Protein AF-A0A356SZF3-F1 (afdb_monomer_lite)

Structure (mmCIF, N/CA/C/O backbone):
data_AF-A0A356SZF3-F1
#
_entry.id   AF-A0A356SZF3-F1
#
loop_
_atom_site.group_PDB
_atom_site.id
_atom_site.type_symbol
_atom_site.label_atom_id
_atom_site.label_alt_id
_atom_site.label_comp_id
_atom_site.label_asym_id
_atom_site.label_entity_id
_atom_site.label_seq_id
_atom_site.pdbx_PDB_ins_code
_atom_site.Cartn_x
_atom_site.Cartn_y
_atom_site.Cartn_z
_atom_site.occupancy
_atom_site.B_iso_or_equiv
_atom_site.auth_seq_id
_atom_site.auth_comp_id
_atom_site.auth_asym_id
_atom_site.auth_atom_id
_atom_site.pdbx_PDB_model_num
ATOM 1 N N . MET A 1 1 ? -21.732 11.003 19.614 1.00 60.56 1 MET A N 1
ATOM 2 C CA . MET A 1 1 ? -21.066 9.952 18.806 1.00 60.56 1 MET A CA 1
ATOM 3 C C . MET A 1 1 ? -19.561 10.053 19.024 1.00 60.56 1 MET A C 1
ATOM 5 O O . MET A 1 1 ? -19.072 11.169 19.165 1.00 60.56 1 MET A O 1
ATOM 9 N N . LYS A 1 2 ? -18.829 8.934 19.134 1.00 80.12 2 LYS A N 1
ATOM 10 C CA . LYS A 1 2 ? -17.360 8.975 19.260 1.00 80.12 2 LYS A CA 1
ATOM 11 C C . LYS A 1 2 ? -16.765 9.304 17.892 1.00 80.12 2 LYS A C 1
ATOM 13 O O . LYS A 1 2 ? -16.972 8.529 16.972 1.00 80.12 2 LYS A O 1
ATOM 18 N N . ARG A 1 3 ? -16.054 10.434 17.774 1.00 87.06 3 ARG A N 1
ATOM 19 C CA . ARG A 1 3 ? -15.382 10.866 16.529 1.00 87.06 3 ARG A CA 1
ATOM 20 C C . ARG A 1 3 ? -14.258 9.909 16.102 1.00 87.06 3 ARG A C 1
ATOM 22 O O . ARG A 1 3 ? -14.053 9.692 14.916 1.00 87.06 3 ARG A O 1
ATOM 29 N N . TYR A 1 4 ? -13.587 9.307 17.077 1.00 91.62 4 TYR A N 1
ATOM 30 C CA . TYR A 1 4 ? -12.438 8.420 16.898 1.00 91.62 4 TYR A CA 1
ATOM 31 C C . TYR A 1 4 ? -12.847 6.943 17.017 1.00 91.62 4 TYR A C 1
ATOM 33 O O . TYR A 1 4 ? -13.807 6.621 17.723 1.00 91.62 4 TYR A O 1
ATOM 41 N N . ILE A 1 5 ? -12.125 6.064 16.324 1.00 92.19 5 ILE A N 1
ATOM 42 C CA . ILE A 1 5 ? -12.300 4.609 16.288 1.00 92.19 5 ILE A CA 1
ATOM 43 C C . ILE A 1 5 ? -11.966 4.002 17.654 1.00 92.19 5 ILE A C 1
ATOM 45 O O . ILE A 1 5 ? -12.807 3.306 18.226 1.00 92.19 5 ILE A O 1
ATOM 49 N N . VAL A 1 6 ? -10.769 4.275 18.190 1.00 94.06 6 VAL A N 1
ATOM 50 C CA . VAL A 1 6 ? -10.329 3.767 19.501 1.00 94.06 6 VAL A CA 1
ATOM 51 C C . VAL A 1 6 ? -10.269 4.907 20.513 1.00 94.06 6 VAL A C 1
ATOM 53 O O . VAL A 1 6 ? -11.040 4.938 21.477 1.00 94.06 6 VAL A O 1
ATOM 56 N N . SER A 1 7 ? -9.371 5.865 20.289 1.00 94.06 7 SER A N 1
ATOM 57 C CA . SER A 1 7 ? -9.214 7.076 21.097 1.00 94.06 7 SER A CA 1
ATOM 58 C C . SER A 1 7 ? -8.480 8.144 20.281 1.00 94.06 7 SER A C 1
ATOM 60 O O . SER A 1 7 ? -7.771 7.790 19.342 1.00 94.06 7 SER A O 1
ATOM 62 N N . PRO A 1 8 ? -8.591 9.441 20.626 1.00 94.06 8 PRO A N 1
ATOM 63 C CA . PRO A 1 8 ? -7.892 10.490 19.888 1.00 94.06 8 PRO A CA 1
ATOM 64 C C . PRO A 1 8 ? -6.384 10.236 19.784 1.00 94.06 8 PRO A C 1
ATOM 66 O O . PRO A 1 8 ? -5.834 10.262 18.692 1.00 94.06 8 PRO A O 1
ATOM 69 N N . ALA A 1 9 ? -5.723 9.933 20.905 1.00 95.44 9 ALA A N 1
ATOM 70 C CA . ALA A 1 9 ? -4.279 9.718 20.923 1.00 95.44 9 ALA A CA 1
ATOM 71 C C . ALA A 1 9 ? -3.861 8.484 20.108 1.00 95.44 9 ALA A C 1
ATOM 73 O O . ALA A 1 9 ? -2.891 8.546 19.359 1.00 95.44 9 ALA A O 1
ATOM 74 N N . TYR A 1 10 ? -4.607 7.381 20.226 1.00 95.62 10 TYR A N 1
ATOM 75 C CA . TYR A 1 10 ? -4.311 6.141 19.506 1.00 95.62 10 TYR A CA 1
ATOM 76 C C . TYR A 1 10 ? -4.472 6.319 17.994 1.00 95.62 10 TYR A C 1
ATOM 78 O O . TYR A 1 10 ? -3.581 5.977 17.221 1.00 95.62 10 TYR A O 1
ATOM 86 N N . ASP A 1 11 ? -5.597 6.899 17.583 1.00 94.44 11 ASP A N 1
ATOM 87 C CA . ASP A 1 11 ? -5.932 7.093 16.179 1.00 94.44 11 ASP A CA 1
ATOM 88 C C . ASP A 1 11 ? -4.972 8.082 15.505 1.00 94.44 11 ASP A C 1
ATOM 90 O O . ASP A 1 11 ? -4.526 7.842 14.384 1.00 94.44 11 ASP A O 1
ATOM 94 N N . TRP A 1 12 ? -4.595 9.166 16.193 1.00 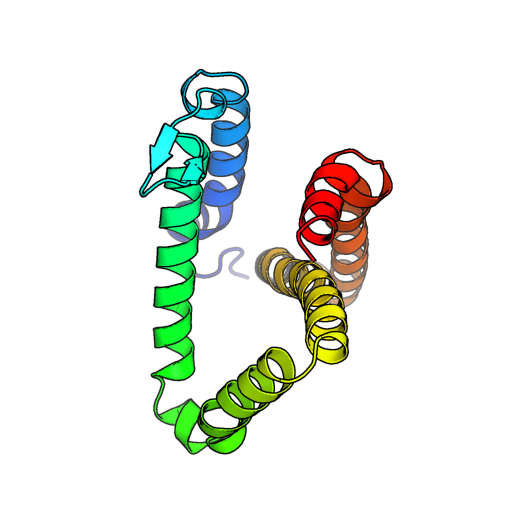93.88 12 TRP A N 1
ATOM 95 C CA . TRP A 1 12 ? -3.586 10.091 15.680 1.00 93.88 12 TRP A CA 1
ATOM 96 C C . TRP A 1 12 ? -2.223 9.430 15.538 1.00 93.88 12 TRP A C 1
ATOM 98 O O . TRP A 1 12 ? -1.617 9.545 14.478 1.00 93.88 12 TRP A O 1
ATOM 108 N N . LEU A 1 13 ? -1.764 8.706 16.559 1.00 95.12 13 LEU A N 1
ATOM 109 C CA . LEU A 1 13 ? -0.445 8.081 16.545 1.00 95.12 13 LEU A CA 1
ATOM 110 C C . LEU A 1 13 ? -0.310 7.011 15.454 1.00 95.12 13 LEU A C 1
ATOM 112 O O . LEU A 1 13 ? 0.743 6.917 14.831 1.00 95.12 13 LEU A O 1
ATOM 116 N N . LEU A 1 14 ? -1.347 6.198 15.237 1.00 91.88 14 LEU A N 1
ATOM 117 C CA . LEU A 1 14 ? -1.236 4.984 14.421 1.00 91.88 14 LEU A CA 1
ATOM 118 C C . LEU A 1 14 ? -1.960 5.045 13.077 1.00 91.88 14 LEU A C 1
ATOM 120 O O . LEU A 1 14 ? -1.629 4.255 12.196 1.00 91.88 14 LEU A O 1
ATOM 124 N N . PHE A 1 15 ? -2.930 5.946 12.898 1.00 89.69 15 PHE A N 1
ATOM 125 C CA . PHE A 1 15 ? -3.741 5.997 11.676 1.00 89.69 15 PHE A CA 1
ATOM 126 C C . PHE A 1 15 ? -3.640 7.333 10.940 1.00 89.69 15 PHE A C 1
ATOM 128 O O . PHE A 1 15 ? -3.469 7.332 9.725 1.00 89.69 15 PHE A O 1
ATOM 135 N N . LEU A 1 16 ? -3.749 8.464 11.646 1.00 90.69 16 LEU A N 1
ATOM 136 C CA . LEU A 1 16 ? -3.901 9.777 11.003 1.00 90.69 16 LEU A CA 1
ATOM 137 C C . LEU A 1 16 ? -2.572 10.512 10.782 1.00 90.69 16 LEU A C 1
ATOM 139 O O . LEU A 1 16 ? -2.341 11.027 9.692 1.00 90.69 16 LEU A O 1
ATOM 143 N N . ALA A 1 17 ? -1.690 10.568 11.785 1.00 92.75 17 ALA A N 1
ATOM 144 C CA . ALA A 1 17 ? -0.403 11.256 11.660 1.00 92.75 17 ALA A CA 1
ATOM 145 C C . ALA A 1 17 ? 0.608 10.528 10.757 1.00 92.75 17 ALA A C 1
ATOM 147 O O . ALA A 1 17 ? 1.282 11.222 9.996 1.00 92.75 17 ALA A O 1
ATOM 148 N N . PRO A 1 18 ? 0.736 9.181 10.777 1.00 91.12 18 PRO A N 1
ATOM 149 C CA . PRO A 1 18 ? 1.749 8.485 9.985 1.00 91.12 18 PRO A CA 1
ATOM 150 C C . PRO A 1 18 ? 1.797 8.856 8.495 1.00 91.12 18 PRO A C 1
ATOM 152 O O . PRO A 1 18 ? 2.891 9.176 8.037 1.00 91.12 18 PRO A O 1
ATOM 155 N N . PRO A 1 19 ? 0.685 8.895 7.728 1.00 86.88 19 PRO A N 1
ATOM 156 C CA . PRO A 1 19 ? 0.753 9.274 6.314 1.00 86.88 19 PRO A CA 1
ATOM 157 C C . PRO A 1 19 ? 1.190 10.733 6.105 1.00 86.88 19 PRO A C 1
ATOM 159 O O . PRO A 1 19 ? 1.953 11.015 5.185 1.00 86.88 19 PRO A O 1
ATOM 162 N N . VAL A 1 20 ? 0.768 11.659 6.974 1.00 88.88 20 VAL A N 1
ATOM 163 C CA . VAL A 1 20 ? 1.156 13.080 6.889 1.00 88.88 20 VAL A CA 1
ATOM 164 C C . VAL A 1 20 ? 2.634 13.266 7.229 1.00 88.88 20 VAL A C 1
ATOM 166 O O . VAL A 1 20 ? 3.346 13.993 6.540 1.00 88.88 20 VAL A O 1
ATOM 169 N N . LEU A 1 21 ? 3.112 12.582 8.269 1.00 92.88 21 LEU A N 1
ATOM 170 C CA . LEU A 1 21 ? 4.518 12.601 8.666 1.00 92.88 21 LEU A CA 1
ATOM 171 C C . LEU A 1 21 ? 5.406 11.939 7.613 1.00 92.88 21 LEU A C 1
ATOM 173 O O . LEU A 1 21 ? 6.477 12.461 7.325 1.00 92.88 21 LEU A O 1
ATOM 177 N N . ALA A 1 22 ? 4.961 10.834 7.010 1.00 89.94 22 ALA A N 1
ATOM 178 C CA . ALA A 1 22 ? 5.678 10.172 5.926 1.00 89.94 22 ALA A CA 1
ATOM 179 C C . ALA A 1 22 ? 5.791 11.076 4.691 1.00 89.94 22 ALA A C 1
ATOM 181 O O . ALA A 1 22 ? 6.877 11.190 4.127 1.00 89.94 22 ALA A O 1
ATOM 182 N N . LEU A 1 23 ? 4.711 11.773 4.314 1.00 88.12 23 LEU A N 1
ATOM 183 C CA . LEU A 1 23 ? 4.743 12.762 3.235 1.00 88.12 23 LEU A CA 1
ATOM 184 C C . LEU A 1 23 ? 5.718 13.905 3.551 1.00 88.12 23 LEU A C 1
ATOM 186 O O . LEU A 1 23 ? 6.567 14.235 2.728 1.00 88.12 23 LEU A O 1
ATOM 190 N N . GLY A 1 24 ? 5.627 14.482 4.753 1.00 92.94 24 GLY A N 1
ATOM 191 C CA . GLY A 1 24 ? 6.524 15.553 5.190 1.00 92.94 24 GLY A CA 1
ATOM 192 C C . GLY A 1 24 ? 7.989 15.117 5.220 1.00 92.94 24 GLY A C 1
ATOM 193 O O . GLY A 1 24 ? 8.858 15.856 4.765 1.00 92.94 24 GLY A O 1
ATOM 194 N N . LEU A 1 25 ? 8.262 13.898 5.692 1.00 92.56 25 LEU A N 1
ATOM 195 C CA . LEU A 1 25 ? 9.597 13.309 5.682 1.00 92.56 25 LEU A CA 1
ATOM 196 C C . LEU A 1 25 ? 10.103 13.108 4.252 1.00 92.56 25 LEU A C 1
ATOM 198 O O . LEU A 1 25 ? 11.234 13.481 3.969 1.00 92.56 25 LEU A O 1
ATOM 202 N N . GLY A 1 26 ? 9.269 12.576 3.355 1.00 89.50 26 GLY A N 1
ATOM 203 C CA . GLY A 1 26 ? 9.602 12.394 1.941 1.00 89.50 26 GLY A CA 1
ATOM 204 C C . GLY A 1 26 ? 9.989 13.709 1.263 1.00 89.50 26 GLY A C 1
ATOM 205 O O . GLY A 1 26 ? 11.021 13.781 0.603 1.00 89.50 26 GLY A O 1
ATOM 206 N N . VAL A 1 27 ? 9.217 14.774 1.501 1.00 91.69 27 VAL A N 1
ATOM 207 C CA . VAL A 1 27 ? 9.546 16.126 1.024 1.00 91.69 27 VAL A CA 1
ATOM 208 C C . VAL A 1 27 ? 10.850 16.632 1.648 1.00 91.69 27 VAL A C 1
ATOM 210 O O . VAL A 1 27 ? 11.685 17.185 0.940 1.00 91.69 27 VAL A O 1
ATOM 213 N N . ALA A 1 28 ? 11.058 16.422 2.950 1.00 93.94 28 ALA A N 1
ATOM 214 C CA . ALA A 1 28 ? 12.247 16.897 3.656 1.00 93.94 28 ALA A CA 1
ATOM 215 C C . ALA A 1 28 ? 13.547 16.214 3.197 1.00 93.94 28 ALA A C 1
ATOM 217 O O . ALA A 1 28 ? 14.597 16.851 3.193 1.00 93.94 28 ALA A O 1
ATOM 218 N N . ILE A 1 29 ? 13.488 14.934 2.813 1.00 94.00 29 ILE A N 1
ATOM 219 C CA . ILE A 1 29 ? 14.649 14.191 2.296 1.00 94.00 29 ILE A CA 1
ATOM 220 C C . ILE A 1 29 ? 14.790 14.293 0.772 1.00 94.00 29 ILE A C 1
ATOM 222 O O . ILE A 1 29 ? 15.767 13.782 0.218 1.00 94.00 29 ILE A O 1
ATOM 226 N N . SER A 1 30 ? 13.836 14.931 0.089 1.00 90.50 30 SER A N 1
ATOM 227 C CA . SER A 1 30 ? 13.847 15.082 -1.365 1.00 90.50 30 SER A CA 1
ATOM 228 C C . SER A 1 30 ? 15.102 15.830 -1.817 1.00 90.50 30 SER A C 1
ATOM 230 O O . SER A 1 30 ? 15.404 16.914 -1.321 1.00 90.50 30 SER A O 1
ATOM 232 N N . GLY A 1 31 ? 15.843 15.249 -2.762 1.00 89.38 31 GLY A N 1
ATOM 233 C CA . GLY A 1 31 ? 17.099 15.812 -3.272 1.00 89.38 31 GLY A CA 1
ATOM 234 C C . GLY A 1 31 ? 18.314 15.648 -2.349 1.00 89.38 31 GLY A C 1
ATOM 235 O O . GLY A 1 31 ? 19.392 16.130 -2.684 1.00 89.38 31 GLY A O 1
ATOM 236 N N . SER A 1 32 ? 18.172 14.978 -1.201 1.00 93.62 32 SER A N 1
ATOM 237 C CA . SER A 1 32 ? 19.325 14.577 -0.387 1.00 93.62 32 SER A CA 1
ATOM 238 C C . SER A 1 32 ? 20.064 13.393 -1.018 1.00 93.62 32 SER A C 1
ATOM 240 O O . SER A 1 32 ? 19.439 12.568 -1.683 1.00 93.62 32 SER A O 1
ATOM 242 N N . GLY A 1 33 ? 21.358 13.235 -0.711 1.00 93.38 33 GLY A N 1
ATOM 243 C CA . GLY A 1 33 ? 22.141 12.066 -1.139 1.00 93.38 33 GLY A CA 1
ATOM 244 C C . GLY A 1 33 ? 21.515 10.732 -0.714 1.00 93.38 33 GLY A C 1
ATOM 245 O O . GLY A 1 33 ? 21.569 9.750 -1.439 1.00 93.38 33 GLY A O 1
ATOM 246 N N . PHE A 1 34 ? 20.784 10.698 0.404 1.00 91.94 34 PHE A N 1
ATOM 247 C CA . PHE A 1 34 ? 20.034 9.506 0.813 1.00 91.94 34 PHE A CA 1
ATOM 248 C C . PHE A 1 34 ? 18.928 9.113 -0.185 1.00 91.94 34 PHE A C 1
ATOM 250 O O . PHE A 1 34 ? 18.631 7.928 -0.347 1.00 91.94 34 PHE A O 1
ATOM 257 N N . ALA A 1 35 ? 18.318 10.098 -0.846 1.00 91.31 35 ALA A N 1
ATOM 258 C CA . ALA A 1 35 ? 17.283 9.894 -1.850 1.00 91.31 35 ALA A CA 1
ATOM 259 C C . ALA A 1 35 ? 17.837 9.746 -3.276 1.00 91.31 35 ALA A C 1
ATOM 261 O O . ALA A 1 35 ? 17.165 9.126 -4.095 1.00 91.31 35 ALA A O 1
ATOM 262 N N . THR A 1 36 ? 19.021 10.294 -3.573 1.00 91.44 36 THR A N 1
ATOM 263 C CA . THR A 1 36 ? 19.561 10.379 -4.943 1.00 91.44 36 THR A CA 1
ATOM 264 C C . THR A 1 36 ? 20.783 9.512 -5.207 1.00 91.44 36 THR A C 1
ATOM 266 O O . THR A 1 36 ? 20.967 9.070 -6.339 1.00 91.44 36 THR A O 1
ATOM 269 N N . ASP A 1 37 ? 21.637 9.290 -4.210 1.00 93.56 37 ASP A N 1
ATOM 270 C CA . ASP A 1 37 ? 22.904 8.601 -4.425 1.00 93.56 37 ASP A CA 1
ATOM 271 C C . ASP A 1 37 ? 22.647 7.119 -4.677 1.00 93.56 37 ASP A C 1
ATOM 273 O O . ASP A 1 37 ? 21.910 6.448 -3.943 1.00 93.56 37 ASP A O 1
ATOM 277 N N . ALA A 1 38 ? 23.279 6.611 -5.732 1.00 90.06 38 ALA A N 1
ATOM 278 C CA . ALA A 1 38 ? 23.175 5.215 -6.103 1.00 90.06 38 ALA A CA 1
ATOM 279 C C . ALA A 1 38 ? 23.816 4.335 -5.022 1.00 90.06 38 ALA A C 1
ATOM 281 O O . ALA A 1 38 ? 24.994 4.459 -4.683 1.00 90.06 38 ALA A O 1
ATOM 282 N N . LEU A 1 39 ? 23.022 3.405 -4.519 1.00 92.88 39 LEU A N 1
ATOM 283 C CA . LEU A 1 39 ? 23.406 2.328 -3.631 1.00 92.88 39 LEU A CA 1
ATOM 284 C C . LEU A 1 39 ? 23.229 1.021 -4.401 1.00 92.88 39 LEU A C 1
ATOM 286 O O . LEU A 1 39 ? 22.171 0.791 -4.971 1.00 92.88 39 LEU A O 1
ATOM 290 N N . VAL A 1 40 ? 24.228 0.143 -4.412 1.00 92.00 40 VAL A N 1
ATOM 291 C CA . VAL A 1 40 ? 24.092 -1.179 -5.042 1.00 92.00 40 VAL A CA 1
ATOM 292 C C . VAL A 1 40 ? 23.832 -2.218 -3.961 1.00 92.00 40 VAL A C 1
ATOM 294 O O . VAL A 1 40 ? 24.648 -2.396 -3.055 1.00 92.00 40 VAL A O 1
ATOM 297 N N . VAL A 1 41 ? 22.704 -2.918 -4.056 1.00 89.62 41 VAL A N 1
ATOM 298 C CA . VAL A 1 41 ? 22.320 -3.994 -3.135 1.00 89.62 41 VAL A CA 1
ATOM 299 C C . VAL A 1 41 ? 22.126 -5.259 -3.953 1.00 89.62 41 VAL A C 1
ATOM 301 O O . VAL A 1 41 ? 21.310 -5.287 -4.861 1.00 89.62 41 VAL A O 1
ATOM 304 N N . ALA A 1 42 ? 22.897 -6.306 -3.651 1.00 88.31 42 ALA A N 1
ATOM 305 C CA . ALA A 1 42 ? 22.839 -7.591 -4.362 1.00 88.31 42 ALA A CA 1
ATOM 306 C C . ALA A 1 42 ? 23.024 -7.509 -5.898 1.00 88.31 42 ALA A C 1
ATOM 308 O O . ALA A 1 42 ? 22.643 -8.432 -6.607 1.00 88.31 42 ALA A O 1
ATOM 309 N N . GLY A 1 43 ? 23.666 -6.446 -6.398 1.00 88.50 43 GLY A N 1
ATOM 310 C CA . GLY A 1 43 ? 23.889 -6.212 -7.830 1.00 88.50 43 GLY A CA 1
ATOM 311 C C . GLY A 1 43 ? 22.888 -5.247 -8.468 1.00 88.50 43 GLY A C 1
ATOM 312 O O . GLY A 1 43 ? 23.180 -4.727 -9.541 1.00 88.50 43 GLY A O 1
ATOM 313 N N . ASP A 1 44 ? 21.791 -4.931 -7.778 1.00 86.69 44 ASP A N 1
ATOM 314 C CA . ASP A 1 44 ? 20.754 -4.036 -8.281 1.00 86.69 44 ASP A CA 1
ATOM 315 C C . ASP A 1 44 ? 20.959 -2.600 -7.766 1.00 86.69 44 ASP A C 1
ATOM 317 O O . ASP A 1 44 ? 21.205 -2.394 -6.566 1.00 86.69 44 ASP A O 1
ATOM 321 N N . PRO A 1 45 ? 20.875 -1.585 -8.645 1.00 89.56 45 PRO A N 1
ATOM 322 C CA . PRO A 1 45 ? 20.938 -0.191 -8.237 1.00 89.56 45 PRO A CA 1
ATOM 323 C C . PRO A 1 45 ? 19.654 0.214 -7.500 1.00 89.56 45 PRO A C 1
ATOM 325 O O . PRO A 1 45 ? 18.535 -0.046 -7.933 1.00 89.56 45 PRO A O 1
ATOM 328 N N . THR A 1 46 ? 19.817 0.894 -6.374 1.00 93.12 46 THR A N 1
ATOM 329 C CA . THR A 1 46 ? 18.753 1.481 -5.558 1.00 93.12 46 THR A CA 1
ATOM 330 C C . THR A 1 46 ? 19.263 2.769 -4.901 1.00 93.12 46 THR A C 1
ATOM 332 O O . THR A 1 46 ? 20.351 3.243 -5.217 1.00 93.12 46 THR A O 1
ATOM 335 N N . THR A 1 47 ? 18.500 3.361 -3.988 1.00 94.69 47 THR A N 1
ATOM 336 C CA . THR A 1 47 ? 18.942 4.479 -3.138 1.00 94.69 47 THR A CA 1
ATOM 337 C C . THR A 1 47 ? 18.706 4.124 -1.675 1.00 94.69 47 THR A C 1
ATOM 339 O O . THR A 1 47 ? 17.988 3.168 -1.371 1.00 94.69 47 THR A O 1
ATOM 342 N N . GLY A 1 48 ? 19.287 4.876 -0.737 1.00 93.81 48 GLY A N 1
ATOM 343 C CA . GLY A 1 48 ? 19.018 4.662 0.690 1.00 93.81 48 GLY A CA 1
ATOM 344 C C . GLY A 1 48 ? 17.521 4.765 1.009 1.00 93.81 48 GLY A C 1
ATOM 345 O O . GLY A 1 48 ? 16.958 3.899 1.685 1.00 93.81 48 GLY A O 1
ATOM 346 N N . ALA A 1 49 ? 16.856 5.775 0.442 1.00 92.56 49 ALA A N 1
ATOM 347 C CA . ALA A 1 49 ? 15.412 5.953 0.550 1.00 92.56 49 ALA A CA 1
ATOM 348 C C . ALA A 1 49 ? 14.637 4.798 -0.102 1.00 92.56 49 ALA A C 1
ATOM 350 O O . ALA A 1 49 ? 13.722 4.254 0.522 1.00 92.56 49 ALA A O 1
ATOM 351 N N . GLY A 1 50 ? 15.027 4.389 -1.315 1.00 90.75 50 GLY A N 1
ATOM 352 C CA . GLY A 1 50 ? 14.410 3.273 -2.035 1.00 90.75 50 GLY A CA 1
ATOM 353 C C . GLY A 1 50 ? 14.489 1.960 -1.256 1.00 90.75 50 GLY A C 1
ATOM 354 O O . GLY A 1 50 ? 13.479 1.276 -1.092 1.00 90.75 50 GLY A O 1
ATOM 355 N N . LEU A 1 51 ? 15.653 1.654 -0.679 1.00 93.00 51 LEU A N 1
ATOM 356 C CA . LEU A 1 51 ? 15.852 0.470 0.154 1.00 93.00 51 LEU A CA 1
ATOM 357 C C . LEU A 1 51 ? 14.969 0.501 1.410 1.00 93.00 51 LEU A C 1
ATOM 359 O O . LEU A 1 51 ? 14.313 -0.491 1.723 1.00 93.00 51 LEU A O 1
ATOM 363 N N . CYS A 1 52 ? 14.908 1.631 2.121 1.00 92.75 52 CYS A N 1
ATOM 364 C CA . CYS A 1 52 ? 14.054 1.767 3.304 1.00 92.75 52 CYS A CA 1
ATOM 365 C C . CYS A 1 52 ? 12.568 1.585 2.974 1.00 92.75 52 CYS A C 1
ATOM 367 O O . CYS A 1 52 ? 11.866 0.865 3.688 1.00 92.75 52 CYS A O 1
ATOM 369 N N . ILE A 1 53 ? 12.094 2.198 1.886 1.00 90.75 53 ILE A N 1
ATOM 370 C CA . ILE A 1 53 ? 10.719 2.027 1.406 1.00 90.75 53 ILE A CA 1
ATOM 371 C C . ILE A 1 53 ? 10.468 0.557 1.054 1.00 90.75 53 ILE A C 1
ATOM 373 O O . ILE A 1 53 ? 9.488 -0.017 1.524 1.00 90.75 53 ILE A O 1
ATOM 377 N N . GLY A 1 54 ? 11.379 -0.077 0.311 1.00 90.56 54 GLY A N 1
ATOM 378 C CA . GLY A 1 54 ? 11.289 -1.490 -0.055 1.00 90.56 54 GLY A CA 1
ATOM 379 C C . GLY A 1 54 ? 11.182 -2.413 1.161 1.00 90.56 54 GLY A C 1
ATOM 380 O O . GLY A 1 54 ? 10.305 -3.274 1.204 1.00 90.56 54 GLY A O 1
ATOM 381 N N . VAL A 1 55 ? 12.000 -2.191 2.196 1.00 93.19 55 VAL A N 1
ATOM 382 C CA . VAL A 1 55 ? 11.939 -2.951 3.458 1.00 93.19 55 VAL A CA 1
ATOM 383 C C . VAL A 1 55 ? 10.591 -2.768 4.158 1.00 93.19 55 VAL A C 1
ATOM 385 O O . VAL A 1 55 ? 9.992 -3.753 4.596 1.00 93.19 55 VAL A O 1
ATOM 388 N N . LEU A 1 56 ? 10.085 -1.535 4.256 1.00 91.56 56 LEU A N 1
ATOM 389 C CA . LEU A 1 56 ? 8.801 -1.250 4.905 1.00 91.56 56 LEU A CA 1
ATOM 390 C C . LEU A 1 56 ? 7.621 -1.862 4.143 1.00 91.56 56 LEU A C 1
ATOM 392 O O . LEU A 1 56 ? 6.752 -2.484 4.760 1.00 91.56 56 LEU A O 1
ATOM 396 N N . ILE A 1 57 ? 7.606 -1.733 2.813 1.00 89.88 57 ILE A N 1
ATOM 397 C CA . ILE A 1 57 ? 6.597 -2.352 1.947 1.00 89.88 57 ILE A CA 1
ATOM 398 C C . ILE A 1 57 ? 6.646 -3.870 2.109 1.00 89.88 57 ILE A C 1
ATOM 400 O O . ILE A 1 57 ? 5.613 -4.494 2.347 1.00 89.88 57 ILE A O 1
ATOM 404 N N . HIS A 1 58 ? 7.834 -4.476 2.055 1.00 91.19 58 HIS A N 1
ATOM 405 C CA . HIS A 1 58 ? 7.980 -5.919 2.211 1.00 91.19 58 HIS A CA 1
ATOM 406 C C . HIS A 1 58 ? 7.471 -6.398 3.576 1.00 91.19 58 HIS A C 1
ATOM 408 O O . HIS A 1 58 ? 6.649 -7.313 3.645 1.00 91.19 58 HIS A O 1
ATOM 414 N N . ALA A 1 59 ? 7.883 -5.743 4.666 1.00 93.44 59 ALA A N 1
ATOM 415 C CA . ALA A 1 59 ? 7.415 -6.069 6.012 1.00 93.44 59 ALA A CA 1
ATOM 416 C C . ALA A 1 59 ? 5.883 -5.961 6.131 1.00 93.44 59 ALA A C 1
ATOM 418 O O . ALA A 1 59 ? 5.241 -6.837 6.719 1.00 93.44 59 ALA A O 1
ATOM 419 N N . HIS A 1 60 ? 5.285 -4.926 5.533 1.00 90.00 60 HIS A N 1
ATOM 420 C CA . HIS A 1 60 ? 3.835 -4.753 5.470 1.00 90.00 60 HIS A CA 1
ATOM 421 C C . HIS A 1 60 ? 3.146 -5.898 4.710 1.00 90.00 60 HIS A C 1
ATOM 423 O O . HIS A 1 60 ? 2.214 -6.508 5.240 1.00 90.00 60 HIS A O 1
ATOM 429 N N . LEU A 1 61 ? 3.615 -6.223 3.502 1.00 90.38 61 LEU A N 1
ATOM 430 C CA . LEU A 1 61 ? 3.041 -7.278 2.663 1.00 90.38 61 LEU A CA 1
ATOM 431 C C . LEU A 1 61 ? 3.107 -8.642 3.352 1.00 90.38 61 LEU A C 1
ATOM 433 O O . LEU A 1 61 ? 2.106 -9.358 3.386 1.00 90.38 61 LEU A O 1
ATOM 437 N N . VAL A 1 62 ? 4.242 -8.974 3.972 1.00 93.06 62 VAL A N 1
ATOM 438 C CA . VAL A 1 62 ? 4.412 -10.215 4.739 1.00 93.06 62 VAL A CA 1
ATOM 439 C C . VAL A 1 62 ? 3.423 -10.268 5.904 1.00 93.06 62 VAL A C 1
ATOM 441 O O . VAL A 1 62 ? 2.692 -11.250 6.057 1.00 93.06 62 VAL A O 1
ATOM 444 N N . ALA A 1 63 ? 3.331 -9.201 6.701 1.00 92.06 63 ALA A N 1
ATOM 445 C CA . ALA A 1 63 ? 2.409 -9.145 7.832 1.00 92.06 63 ALA A CA 1
ATOM 446 C C . ALA A 1 63 ? 0.940 -9.309 7.394 1.00 92.06 63 ALA A C 1
ATOM 448 O O . ALA A 1 63 ? 0.176 -10.057 8.015 1.00 92.06 63 ALA A O 1
ATOM 449 N N . VAL A 1 64 ? 0.535 -8.646 6.306 1.00 89.06 64 VAL A N 1
ATOM 450 C CA . VAL A 1 64 ? -0.829 -8.733 5.762 1.00 89.06 64 VAL A CA 1
ATOM 451 C C . VAL A 1 64 ? -1.101 -10.106 5.150 1.00 89.06 64 VAL A C 1
ATOM 453 O O . VAL A 1 64 ? -2.196 -10.648 5.348 1.00 89.06 64 VAL A O 1
ATOM 456 N N . PHE A 1 65 ? -0.121 -10.707 4.471 1.00 90.25 65 PHE A N 1
ATOM 457 C CA . PHE A 1 65 ? -0.223 -12.059 3.932 1.00 90.25 65 PHE A CA 1
ATOM 458 C C . PHE A 1 65 ? -0.524 -13.058 5.046 1.00 90.25 65 PHE A C 1
ATOM 460 O O . PHE A 1 65 ? -1.551 -13.731 4.991 1.00 90.25 65 PHE A O 1
ATOM 467 N N . PHE A 1 66 ? 0.273 -13.082 6.117 1.00 90.81 66 PHE A N 1
ATOM 468 C CA . PHE A 1 66 ? 0.011 -13.971 7.250 1.00 90.81 66 PHE A CA 1
ATOM 469 C C . PHE A 1 66 ? -1.346 -13.693 7.899 1.00 90.81 66 PHE A C 1
ATOM 471 O O . PHE A 1 66 ? -2.128 -14.615 8.124 1.00 90.81 66 PHE A O 1
ATOM 478 N N . ARG A 1 67 ? -1.690 -12.427 8.144 1.00 91.00 67 ARG A N 1
ATOM 479 C CA . ARG A 1 67 ? -2.977 -12.071 8.761 1.00 91.00 67 ARG A CA 1
ATOM 480 C C . ARG A 1 67 ? -4.187 -12.567 7.959 1.00 91.00 67 ARG A C 1
ATOM 482 O O . ARG A 1 67 ? -5.204 -12.935 8.551 1.00 91.00 67 ARG A O 1
ATOM 489 N N . SER A 1 68 ? -4.106 -12.533 6.633 1.00 86.12 68 SER A N 1
ATOM 490 C CA . SER A 1 68 ? -5.209 -12.905 5.739 1.00 86.12 68 SER A CA 1
ATOM 491 C C . SER A 1 68 ? -5.206 -14.396 5.396 1.00 86.12 68 SER A C 1
ATOM 493 O O . SER A 1 68 ? -6.227 -15.063 5.566 1.00 86.12 68 SER A O 1
ATOM 495 N N . HIS A 1 69 ? -4.062 -14.925 4.963 1.00 86.25 69 HIS A N 1
ATOM 496 C CA . HIS A 1 69 ? -3.913 -16.276 4.429 1.00 86.25 69 HIS A CA 1
ATOM 497 C C . HIS A 1 69 ? -3.657 -17.320 5.514 1.00 86.25 69 HIS A C 1
ATOM 499 O O . HIS A 1 69 ? -4.066 -18.458 5.339 1.00 86.25 69 HIS A O 1
ATOM 505 N N . ALA A 1 70 ? -3.075 -16.960 6.664 1.00 88.12 70 ALA A N 1
ATOM 506 C CA . ALA A 1 70 ? -2.911 -17.894 7.782 1.00 88.12 70 ALA A CA 1
ATOM 507 C C . ALA A 1 70 ? -4.133 -17.935 8.719 1.00 88.12 70 ALA A C 1
ATOM 509 O O . ALA A 1 70 ? -4.098 -18.600 9.753 1.00 88.12 70 ALA A O 1
ATOM 510 N N . ASN A 1 71 ? -5.236 -17.250 8.384 1.00 93.94 71 ASN A N 1
ATOM 511 C CA . ASN A 1 71 ? -6.460 -17.279 9.181 1.00 93.94 71 ASN A CA 1
ATOM 512 C C . ASN A 1 71 ? -7.258 -18.576 8.924 1.00 93.94 71 ASN A C 1
ATOM 514 O O . ASN A 1 71 ? -7.887 -18.706 7.865 1.00 93.94 71 ASN A O 1
ATOM 518 N N . PRO A 1 72 ? -7.360 -19.505 9.899 1.00 92.50 72 PRO A N 1
ATOM 519 C CA . PRO A 1 72 ? -7.994 -20.804 9.667 1.00 92.50 72 PRO A CA 1
ATOM 520 C C . PRO A 1 72 ? -9.489 -20.694 9.354 1.00 92.50 72 PRO A C 1
ATOM 522 O O . PRO A 1 72 ? -10.041 -21.532 8.644 1.00 92.50 72 PRO A O 1
ATOM 525 N N . LYS A 1 73 ? -10.164 -19.657 9.869 1.00 94.50 73 LYS A N 1
ATOM 526 C CA . LYS A 1 73 ? -11.593 -19.432 9.613 1.00 94.50 73 LYS A CA 1
ATOM 527 C C . LYS A 1 73 ? -11.835 -19.029 8.159 1.00 94.50 73 LYS A C 1
ATOM 529 O O . LYS A 1 73 ? -12.820 -19.463 7.568 1.00 94.50 73 LYS A O 1
ATOM 534 N N . ILE A 1 74 ? -10.942 -18.220 7.585 1.00 92.06 74 ILE A N 1
ATOM 535 C CA . ILE A 1 74 ? -11.038 -17.777 6.188 1.00 92.06 74 ILE A CA 1
ATOM 536 C C . ILE A 1 74 ? -10.671 -18.925 5.249 1.00 92.06 74 ILE A C 1
ATOM 538 O O . ILE A 1 74 ? -11.436 -19.210 4.328 1.00 92.06 74 ILE A O 1
ATOM 542 N N . LEU A 1 75 ? -9.575 -19.636 5.529 1.00 92.38 75 LEU A N 1
ATOM 543 C CA . LEU A 1 75 ? -9.145 -20.780 4.722 1.00 92.38 75 LEU A CA 1
ATOM 544 C C . LEU A 1 75 ? -10.221 -21.865 4.631 1.00 92.38 75 LEU A C 1
ATOM 546 O O . LEU A 1 75 ? -10.508 -22.352 3.544 1.00 92.38 75 LEU A O 1
ATOM 550 N N . ARG A 1 76 ? -10.877 -22.201 5.750 1.00 94.25 76 ARG A N 1
ATOM 551 C CA . ARG A 1 76 ? -11.980 -23.179 5.755 1.00 94.25 76 ARG A CA 1
ATOM 552 C C . ARG A 1 76 ? -13.188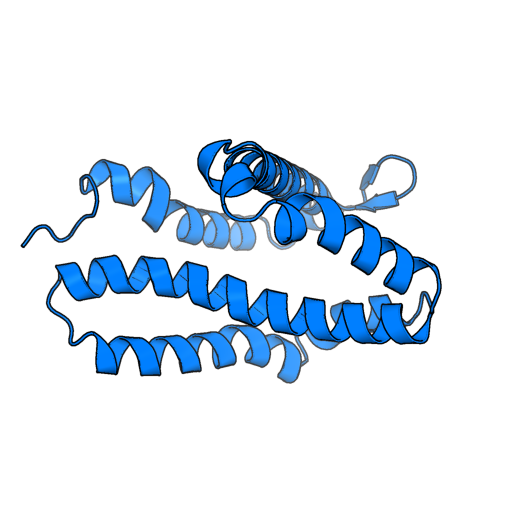 -22.718 4.943 1.00 94.25 76 ARG A C 1
ATOM 554 O O . ARG A 1 76 ? -13.902 -23.550 4.398 1.00 94.25 76 ARG A O 1
ATOM 561 N N . ARG A 1 77 ? -13.432 -21.407 4.870 1.00 95.81 77 ARG A N 1
ATOM 562 C CA . ARG A 1 77 ? -14.567 -20.839 4.135 1.00 95.81 77 ARG A CA 1
ATOM 563 C C . ARG A 1 77 ? -14.299 -20.733 2.634 1.00 95.81 77 ARG A C 1
ATOM 565 O O . ARG A 1 77 ? -15.229 -20.889 1.848 1.00 95.81 77 ARG A O 1
ATOM 572 N N . PHE A 1 78 ? -13.058 -20.457 2.235 1.00 94.88 78 PHE A N 1
ATOM 573 C CA . PHE A 1 78 ? -12.689 -20.210 0.839 1.00 94.88 78 PHE A CA 1
ATOM 574 C C . PHE A 1 78 ? -11.419 -20.967 0.405 1.00 94.88 78 PHE A C 1
ATOM 576 O O . PHE A 1 78 ? -10.500 -20.346 -0.133 1.00 94.88 78 PHE A O 1
ATOM 583 N N . PRO A 1 79 ? -11.352 -22.299 0.574 1.00 93.00 79 PRO A N 1
ATOM 584 C CA . PRO A 1 79 ? -10.115 -23.056 0.370 1.00 93.00 79 PRO A CA 1
ATOM 585 C C . PRO A 1 79 ? -9.591 -22.943 -1.066 1.00 93.00 79 PRO A C 1
ATOM 587 O O . PRO A 1 79 ? -8.406 -22.712 -1.274 1.00 93.00 79 PRO A O 1
ATOM 590 N N . ILE A 1 80 ? -10.477 -23.000 -2.066 1.00 96.50 80 ILE A N 1
ATOM 591 C CA . ILE A 1 80 ? -10.095 -22.895 -3.484 1.00 96.50 80 ILE A CA 1
ATOM 592 C C . ILE A 1 80 ? -9.455 -21.533 -3.782 1.00 96.50 80 ILE A C 1
ATOM 594 O O . ILE A 1 80 ? -8.404 -21.465 -4.412 1.00 96.50 80 ILE A O 1
ATOM 598 N N . ARG A 1 81 ? -10.054 -20.440 -3.292 1.00 93.06 81 ARG A N 1
ATOM 599 C CA . ARG A 1 81 ? -9.584 -19.073 -3.575 1.00 93.06 81 ARG A CA 1
ATOM 600 C C . ARG A 1 81 ? -8.214 -18.777 -2.967 1.00 93.06 81 ARG A C 1
ATOM 602 O O . ARG A 1 81 ? -7.510 -17.933 -3.496 1.00 93.06 81 ARG A O 1
ATOM 609 N N . PHE A 1 82 ? -7.864 -19.452 -1.875 1.00 91.88 82 PHE A N 1
ATOM 610 C CA . PHE A 1 82 ? -6.619 -19.220 -1.143 1.00 91.88 82 PHE A CA 1
ATOM 611 C C . PHE A 1 82 ? -5.521 -20.242 -1.462 1.00 91.88 82 PHE A C 1
ATOM 613 O O . PHE A 1 82 ? -4.350 -19.904 -1.349 1.00 91.88 82 PHE A O 1
ATOM 620 N N . LEU A 1 83 ? -5.873 -21.472 -1.853 1.00 92.31 83 LEU A N 1
ATOM 621 C CA . LEU A 1 83 ? -4.899 -22.545 -2.093 1.00 92.31 83 LEU A CA 1
ATOM 622 C C . LEU A 1 83 ? -4.720 -22.882 -3.574 1.00 92.31 83 LEU A C 1
ATOM 624 O O . LEU A 1 83 ? -3.626 -23.248 -3.981 1.00 92.31 83 LEU A O 1
ATOM 628 N N . VAL A 1 84 ? -5.783 -22.785 -4.375 1.00 95.69 84 VAL A N 1
ATOM 629 C CA . VAL A 1 84 ? -5.791 -23.284 -5.760 1.00 95.69 84 VAL A CA 1
ATOM 630 C C . VAL A 1 84 ? -5.670 -22.142 -6.764 1.00 95.69 84 VAL A C 1
ATOM 632 O O . VAL A 1 84 ? -4.868 -22.216 -7.686 1.00 95.69 84 VAL A O 1
ATOM 635 N N . ILE A 1 85 ? -6.431 -21.062 -6.583 1.00 95.94 85 ILE A N 1
ATOM 636 C CA . ILE A 1 85 ? -6.419 -19.933 -7.524 1.00 95.94 85 ILE A CA 1
ATOM 637 C C . ILE A 1 85 ? -5.043 -19.251 -7.614 1.00 95.94 85 ILE A C 1
ATOM 639 O O . ILE A 1 85 ? -4.595 -19.051 -8.741 1.00 95.94 85 ILE A O 1
ATOM 643 N N . PRO A 1 86 ? -4.333 -18.934 -6.509 1.00 92.88 86 PRO A N 1
ATOM 644 C CA . PRO A 1 86 ? -3.042 -18.255 -6.605 1.00 92.88 86 PRO A CA 1
ATOM 645 C C . PRO A 1 86 ? -1.992 -19.008 -7.444 1.00 92.88 86 PRO A C 1
ATOM 647 O O . PRO A 1 86 ? -1.467 -18.399 -8.377 1.00 92.88 86 PRO A O 1
ATOM 650 N N . PRO A 1 87 ? -1.708 -20.312 -7.219 1.00 96.31 87 PRO A N 1
ATOM 651 C CA . PRO A 1 87 ? -0.744 -21.027 -8.053 1.00 96.31 87 PRO A CA 1
ATOM 652 C C . PRO A 1 87 ? -1.225 -21.205 -9.497 1.00 96.31 87 PRO A C 1
ATOM 654 O O . PRO A 1 87 ? -0.403 -21.158 -10.404 1.00 96.31 87 PRO A O 1
ATOM 657 N N . LEU A 1 88 ? -2.533 -21.364 -9.743 1.00 97.19 88 LEU A N 1
ATOM 658 C CA . LEU A 1 88 ? -3.060 -21.450 -11.110 1.00 97.19 88 LEU A CA 1
ATOM 659 C C . LEU A 1 88 ? -2.879 -20.143 -11.888 1.00 97.19 88 LEU A C 1
ATOM 661 O O . LEU A 1 88 ? -2.458 -20.178 -13.040 1.00 97.19 88 LEU A O 1
ATOM 665 N N . VAL A 1 89 ? -3.181 -19.000 -11.269 1.00 95.62 89 VAL A N 1
ATOM 666 C CA . VAL A 1 89 ? -2.977 -17.682 -11.887 1.00 95.62 89 VAL A CA 1
ATOM 667 C C . VAL A 1 89 ? -1.489 -17.437 -12.123 1.00 95.62 89 VAL A C 1
ATOM 669 O O . VAL A 1 89 ? -1.116 -17.002 -13.208 1.00 95.62 89 VAL A O 1
ATOM 672 N N . TRP A 1 90 ? -0.636 -17.778 -11.152 1.00 95.94 90 TRP A N 1
ATOM 673 C CA . TRP A 1 90 ? 0.815 -17.676 -11.307 1.00 95.94 90 TRP A CA 1
ATOM 674 C C . TRP A 1 90 ? 1.329 -18.529 -12.474 1.00 95.94 90 TRP A C 1
ATOM 676 O O . TRP A 1 90 ? 2.056 -18.018 -13.319 1.00 95.94 90 TRP A O 1
ATOM 686 N N . LEU A 1 91 ? 0.895 -19.791 -12.580 1.00 97.75 91 LEU A N 1
ATOM 687 C CA . LEU A 1 91 ? 1.244 -20.664 -13.706 1.00 97.75 91 LEU A CA 1
ATOM 688 C C . LEU A 1 91 ? 0.761 -20.091 -15.042 1.00 97.75 91 LEU A C 1
ATOM 690 O O . LEU A 1 91 ? 1.506 -20.104 -16.015 1.00 97.75 91 LEU A O 1
ATOM 694 N N . ALA A 1 92 ? -0.465 -19.570 -15.102 1.00 96.75 92 ALA A N 1
ATOM 695 C CA . ALA A 1 92 ? -1.011 -18.987 -16.325 1.00 96.75 92 ALA A CA 1
ATOM 696 C C . ALA A 1 92 ? -0.191 -17.774 -16.801 1.00 96.75 92 ALA A C 1
ATOM 698 O O . ALA A 1 92 ? 0.093 -17.657 -17.991 1.00 96.75 92 ALA A O 1
ATOM 699 N N . ILE A 1 93 ? 0.233 -16.915 -15.868 1.00 96.44 93 ILE A N 1
ATOM 700 C CA . ILE A 1 93 ? 1.116 -15.773 -16.143 1.00 96.44 93 ILE A CA 1
ATOM 701 C C . ILE A 1 93 ? 2.498 -16.258 -16.596 1.00 96.44 93 ILE A C 1
ATOM 703 O O . ILE A 1 93 ? 3.004 -15.797 -17.614 1.00 96.44 93 ILE A O 1
ATOM 707 N N . ALA A 1 94 ? 3.087 -17.223 -15.885 1.00 95.38 94 ALA A N 1
ATOM 708 C CA . ALA A 1 94 ? 4.423 -17.742 -16.179 1.00 95.38 94 ALA A CA 1
ATOM 709 C C . ALA A 1 94 ? 4.513 -18.452 -17.542 1.00 95.38 94 ALA A C 1
ATOM 711 O O . ALA A 1 94 ? 5.578 -18.487 -18.152 1.00 95.38 94 ALA A O 1
ATOM 712 N N . LEU A 1 95 ? 3.408 -19.029 -18.020 1.00 97.38 95 LEU A N 1
ATOM 713 C CA . LEU A 1 95 ? 3.365 -19.809 -19.260 1.00 97.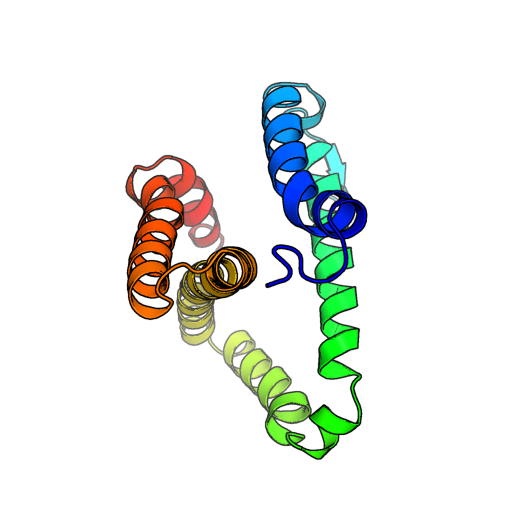38 95 LEU A CA 1
ATOM 714 C C . LEU A 1 95 ? 2.930 -19.002 -20.493 1.00 97.38 95 LEU A C 1
ATOM 716 O O . LEU A 1 95 ? 2.970 -19.538 -21.601 1.00 97.38 95 LEU A O 1
ATOM 720 N N . SER A 1 96 ? 2.485 -17.749 -20.345 1.00 96.06 96 SER A N 1
ATOM 721 C CA . SER A 1 96 ? 1.965 -16.962 -21.467 1.00 96.06 96 SER A CA 1
ATOM 722 C C . SER A 1 96 ? 2.356 -15.483 -21.377 1.00 96.06 96 SER A C 1
ATOM 724 O O . SER A 1 96 ? 1.831 -14.769 -20.520 1.00 96.06 96 SER A O 1
ATOM 726 N N . PRO A 1 97 ? 3.173 -14.976 -22.321 1.00 92.31 97 PRO A N 1
ATOM 727 C CA . PRO A 1 97 ? 3.530 -13.557 -22.379 1.00 92.31 97 PRO A CA 1
ATOM 728 C C . PRO A 1 97 ? 2.308 -12.634 -22.490 1.00 92.31 97 PRO A C 1
ATOM 730 O O . PRO A 1 97 ? 2.245 -11.596 -21.841 1.00 92.31 97 PRO A O 1
ATOM 733 N N . TRP A 1 98 ? 1.282 -13.042 -23.244 1.00 95.00 98 TRP A N 1
ATOM 734 C CA . TRP A 1 98 ? 0.032 -12.282 -23.358 1.00 95.00 98 TRP A CA 1
ATOM 735 C C . TRP A 1 98 ? -0.712 -12.175 -22.026 1.00 95.00 98 TRP A C 1
ATOM 737 O O . TRP A 1 98 ? -1.249 -11.114 -21.705 1.00 95.00 98 TRP A O 1
ATOM 747 N N . LEU A 1 99 ? -0.737 -13.255 -21.238 1.00 94.50 99 LEU A N 1
ATOM 748 C CA . LEU A 1 99 ? -1.345 -13.226 -19.909 1.00 94.50 99 LEU A CA 1
ATOM 749 C C . LEU A 1 99 ? -0.494 -12.446 -18.911 1.00 94.50 99 LEU A C 1
ATOM 751 O O . LEU A 1 99 ? -1.070 -11.800 -18.042 1.00 94.50 99 LEU A O 1
ATOM 755 N N . ALA A 1 100 ? 0.833 -12.450 -19.048 1.00 90.31 100 ALA A N 1
ATOM 756 C CA . ALA A 1 100 ? 1.710 -11.601 -18.251 1.00 90.31 100 ALA A CA 1
ATOM 757 C C . ALA A 1 100 ? 1.449 -10.112 -18.514 1.00 90.31 100 ALA A C 1
ATOM 759 O O . ALA A 1 100 ? 1.197 -9.371 -17.568 1.00 90.31 100 ALA A O 1
ATOM 760 N N . ILE A 1 101 ? 1.381 -9.692 -19.782 1.00 89.38 101 ILE A N 1
ATOM 761 C CA . ILE A 1 101 ? 1.045 -8.308 -20.156 1.00 89.38 101 ILE A CA 1
ATOM 762 C C . ILE A 1 101 ? -0.337 -7.924 -19.613 1.00 89.38 101 ILE A C 1
ATOM 764 O O . ILE A 1 101 ? -0.494 -6.883 -18.973 1.00 89.38 101 ILE A O 1
ATOM 768 N N . LEU A 1 102 ? -1.345 -8.779 -19.820 1.00 92.19 102 LEU A N 1
ATOM 769 C CA . LEU A 1 102 ? -2.690 -8.537 -19.300 1.00 92.19 102 LEU A CA 1
ATOM 770 C C . LEU A 1 102 ? -2.695 -8.428 -17.769 1.00 92.19 102 LEU A C 1
ATOM 772 O O . LEU A 1 102 ? -3.360 -7.550 -17.220 1.00 92.19 102 LEU A O 1
ATOM 776 N N . ALA A 1 103 ? -1.960 -9.302 -17.079 1.00 89.88 103 ALA A N 1
ATOM 777 C CA . ALA A 1 103 ? -1.848 -9.284 -15.629 1.00 89.88 103 ALA A CA 1
ATOM 778 C C . ALA A 1 103 ? -1.179 -8.003 -15.130 1.00 89.88 103 ALA A C 1
ATOM 780 O O . ALA A 1 103 ? -1.676 -7.439 -14.163 1.00 89.88 103 ALA A O 1
ATOM 781 N N . THR A 1 104 ? -0.135 -7.505 -15.800 1.00 83.75 104 THR A N 1
ATOM 782 C CA . THR A 1 104 ? 0.494 -6.214 -15.479 1.00 83.75 104 THR A CA 1
ATOM 783 C C . THR A 1 104 ? -0.519 -5.079 -15.581 1.00 83.75 104 THR A C 1
ATOM 785 O O . THR A 1 104 ? -0.699 -4.339 -14.619 1.00 83.75 104 THR A O 1
ATOM 788 N N . VAL A 1 105 ? -1.269 -4.994 -16.687 1.00 86.00 105 VAL A N 1
ATOM 789 C CA . VAL A 1 105 ? -2.309 -3.966 -16.863 1.00 86.00 105 VAL A CA 1
ATOM 790 C C . VAL A 1 105 ? -3.356 -4.049 -15.750 1.00 86.00 105 VAL A C 1
ATOM 792 O O . VAL A 1 105 ? -3.658 -3.051 -15.095 1.00 86.00 105 VAL A O 1
ATOM 795 N N . VAL A 1 106 ? -3.900 -5.243 -15.498 1.00 88.88 106 VAL A N 1
ATOM 796 C CA . VAL A 1 106 ? -4.906 -5.450 -14.446 1.00 88.88 106 VAL A CA 1
ATOM 797 C C . VAL A 1 106 ? -4.341 -5.114 -13.068 1.00 88.88 106 VAL A C 1
ATOM 799 O O . VAL A 1 106 ? -5.028 -4.454 -12.291 1.00 88.88 106 VAL A O 1
ATOM 802 N N . ALA A 1 107 ? -3.111 -5.530 -12.766 1.00 85.69 107 ALA A N 1
ATOM 803 C CA . ALA A 1 107 ? -2.451 -5.278 -11.493 1.00 85.69 107 ALA A CA 1
ATOM 804 C C . ALA A 1 107 ? -2.253 -3.780 -11.255 1.00 85.69 107 ALA A C 1
ATOM 806 O O . ALA A 1 107 ? -2.573 -3.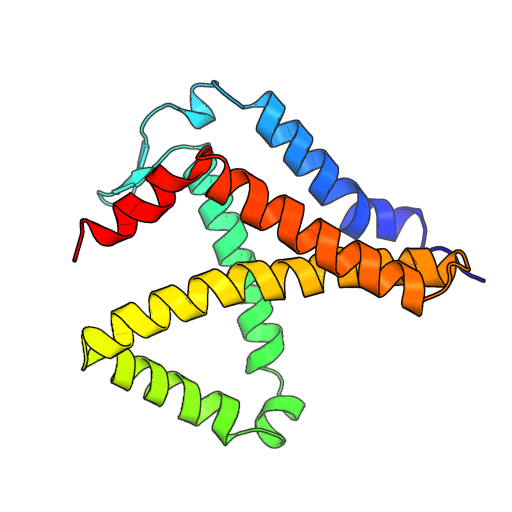317 -10.167 1.00 85.69 107 ALA A O 1
ATOM 807 N N . THR A 1 108 ? -1.835 -3.008 -12.262 1.00 80.12 108 THR A N 1
ATOM 808 C CA . THR A 1 108 ? -1.689 -1.549 -12.150 1.00 80.12 108 THR A CA 1
ATOM 809 C C . THR A 1 108 ? -3.021 -0.863 -11.832 1.00 80.12 108 THR A C 1
ATOM 811 O O . THR A 1 108 ? -3.108 -0.068 -10.897 1.00 80.12 108 THR A O 1
ATOM 814 N N . PHE A 1 109 ? -4.099 -1.184 -12.556 1.00 81.31 109 PHE A N 1
ATOM 815 C CA . PHE A 1 109 ? -5.414 -0.590 -12.271 1.00 81.31 109 PHE A CA 1
ATOM 816 C C . PHE A 1 109 ? -5.984 -1.048 -10.929 1.00 81.31 109 PHE A C 1
ATOM 818 O O . PHE A 1 109 ? -6.611 -0.264 -10.210 1.00 81.31 109 PHE A O 1
ATOM 825 N N . TRP A 1 110 ? -5.769 -2.317 -10.588 1.00 85.19 110 TRP A N 1
ATOM 826 C CA . TRP A 1 110 ? -6.143 -2.859 -9.293 1.00 85.19 110 TRP A CA 1
ATOM 827 C C . TRP A 1 110 ? -5.387 -2.156 -8.168 1.00 85.19 110 TRP A C 1
ATOM 829 O O . TRP A 1 110 ? -6.002 -1.838 -7.152 1.00 85.19 110 TRP A O 1
ATOM 839 N N . ASP A 1 111 ? -4.095 -1.871 -8.352 1.00 81.56 111 ASP A N 1
ATOM 840 C CA . ASP A 1 111 ? -3.243 -1.182 -7.385 1.00 81.56 111 ASP A CA 1
ATOM 841 C C . ASP A 1 111 ? -3.835 0.175 -6.986 1.00 81.56 111 ASP A C 1
ATOM 843 O O . ASP A 1 111 ? -4.145 0.419 -5.817 1.00 81.56 111 ASP A O 1
ATOM 847 N N . VAL A 1 112 ? -4.155 0.989 -7.991 1.00 78.06 112 VAL A N 1
ATOM 848 C CA . VAL A 1 112 ? -4.803 2.296 -7.823 1.00 78.06 112 VAL A CA 1
ATOM 849 C C . VAL A 1 112 ? -6.174 2.179 -7.154 1.00 78.06 112 VAL A C 1
ATOM 851 O O . VAL A 1 112 ? -6.499 2.913 -6.214 1.00 78.06 112 VAL A O 1
ATOM 854 N N . TRP A 1 113 ? -7.013 1.263 -7.644 1.00 82.06 113 TRP A N 1
ATOM 855 C CA . TRP A 1 113 ? -8.378 1.127 -7.150 1.00 82.06 113 TRP A CA 1
ATOM 856 C C . TRP A 1 113 ? -8.417 0.659 -5.690 1.00 82.06 113 TRP A C 1
ATOM 858 O O . TRP A 1 113 ? -9.147 1.235 -4.877 1.00 82.06 113 TRP A O 1
ATOM 868 N N . HIS A 1 114 ? -7.641 -0.371 -5.338 1.00 82.56 114 HIS A N 1
ATOM 869 C CA . HIS A 1 114 ? -7.684 -0.948 -3.996 1.00 82.56 114 HIS A CA 1
ATOM 870 C C . HIS A 1 114 ? -7.003 -0.040 -2.964 1.00 82.56 114 HIS A C 1
ATOM 872 O O . HIS A 1 114 ? -7.545 0.120 -1.867 1.00 82.56 114 HIS A O 1
ATOM 878 N N . SER A 1 115 ? -5.895 0.618 -3.326 1.00 78.31 115 SER A N 1
ATOM 879 C CA . SER A 1 115 ? -5.213 1.595 -2.465 1.00 78.31 115 SER A CA 1
ATOM 880 C C . SER A 1 115 ? -6.125 2.774 -2.128 1.00 78.31 115 SER A C 1
ATOM 882 O O . SER A 1 115 ? -6.224 3.200 -0.971 1.00 78.31 115 SER A O 1
ATOM 884 N N . GLY A 1 116 ? -6.890 3.239 -3.117 1.00 77.81 116 GLY A N 1
ATOM 885 C CA . GLY A 1 116 ? -7.928 4.238 -2.917 1.00 77.81 116 GLY A CA 1
ATOM 886 C C . GLY A 1 116 ? -9.060 3.770 -2.021 1.00 77.81 116 GLY A C 1
ATOM 887 O O . GLY A 1 116 ? -9.414 4.424 -1.036 1.00 77.81 116 GLY A O 1
ATOM 888 N N . ALA A 1 117 ? -9.619 2.597 -2.319 1.00 81.06 117 ALA A N 1
ATOM 889 C CA . ALA A 1 117 ? -10.681 2.015 -1.509 1.00 81.06 117 ALA A CA 1
ATOM 890 C C . ALA A 1 117 ? -10.258 1.836 -0.039 1.00 81.06 117 ALA A C 1
ATOM 892 O O . ALA A 1 117 ? -11.087 2.029 0.856 1.00 81.06 117 ALA A O 1
ATOM 893 N N . GLN A 1 118 ? -8.986 1.514 0.212 1.00 80.94 118 GLN A N 1
ATOM 894 C CA . GLN A 1 118 ? -8.409 1.378 1.545 1.00 80.94 118 GLN A CA 1
ATOM 895 C C . GLN A 1 118 ? -8.229 2.734 2.242 1.00 80.94 118 GLN A C 1
ATOM 897 O O . GLN A 1 118 ? -8.730 2.912 3.354 1.00 80.94 118 GLN A O 1
ATOM 902 N N . THR A 1 119 ? -7.574 3.698 1.591 1.00 78.06 119 THR A N 1
ATOM 903 C CA . THR A 1 119 ? -7.250 5.010 2.180 1.00 78.06 119 THR A CA 1
ATOM 904 C C . THR A 1 119 ? -8.508 5.830 2.461 1.00 78.06 119 THR A C 1
ATOM 906 O O . THR A 1 119 ? -8.763 6.231 3.599 1.00 78.06 119 THR A O 1
ATOM 909 N N . PHE A 1 120 ? -9.376 5.991 1.461 1.00 80.00 120 PHE A N 1
ATOM 910 C CA . PHE A 1 120 ? -10.651 6.691 1.634 1.00 80.00 120 PHE A CA 1
ATOM 911 C C . PHE A 1 120 ? -11.651 5.869 2.459 1.00 80.00 120 PHE A C 1
ATOM 913 O O . PHE A 1 120 ? -12.511 6.410 3.152 1.00 80.00 120 PHE A O 1
ATOM 920 N N . GLY A 1 121 ? -11.525 4.537 2.456 1.00 82.44 121 GLY A N 1
ATOM 921 C CA . GLY A 1 121 ? -12.252 3.662 3.374 1.00 82.44 121 GLY A CA 1
ATOM 922 C C . GLY A 1 121 ? -12.023 4.025 4.839 1.00 82.44 121 GLY A C 1
ATOM 923 O O . GLY A 1 121 ? -12.993 4.101 5.593 1.00 82.44 121 GLY A O 1
ATOM 924 N N . PHE A 1 122 ? -10.774 4.303 5.218 1.00 81.25 122 PHE A N 1
ATOM 925 C CA . PHE A 1 122 ? -10.423 4.765 6.560 1.00 81.25 122 PHE A CA 1
ATOM 926 C C . PHE A 1 122 ? -10.981 6.160 6.859 1.00 81.25 122 PHE A C 1
ATOM 928 O O . PHE A 1 122 ? -11.612 6.334 7.903 1.00 81.25 122 PHE A O 1
ATOM 935 N N . GLY A 1 123 ? -10.825 7.120 5.940 1.00 84.44 123 GLY A N 1
ATOM 936 C CA . GLY A 1 123 ? -11.362 8.483 6.087 1.00 84.44 123 GLY A CA 1
ATOM 937 C C . GLY A 1 123 ? -12.869 8.503 6.368 1.00 84.44 123 GLY A C 1
ATOM 938 O O . GLY A 1 123 ? -13.318 9.098 7.349 1.00 84.44 123 GLY A O 1
ATOM 939 N N . ARG A 1 124 ? -13.646 7.707 5.620 1.00 86.31 124 ARG A N 1
ATOM 940 C CA . ARG A 1 124 ? -15.107 7.607 5.795 1.00 86.31 124 ARG A CA 1
ATOM 941 C C . ARG A 1 124 ? -15.556 7.150 7.173 1.00 86.31 124 ARG A C 1
ATOM 943 O O . ARG A 1 124 ? -16.675 7.465 7.580 1.00 86.31 124 ARG A O 1
ATOM 950 N N . ILE A 1 125 ? -14.741 6.378 7.893 1.00 88.75 125 ILE A N 1
ATOM 951 C CA . ILE A 1 125 ? -15.083 5.981 9.262 1.00 88.75 125 ILE A CA 1
ATOM 952 C C . ILE A 1 125 ? -15.111 7.222 10.160 1.00 88.75 125 ILE A C 1
ATOM 954 O O . ILE A 1 125 ? -16.053 7.371 10.942 1.00 88.75 125 ILE A O 1
ATOM 958 N N . TYR A 1 126 ? -14.141 8.126 10.011 1.00 89.88 126 TYR A N 1
ATOM 959 C CA . TYR A 1 126 ? -14.079 9.383 10.757 1.00 89.88 126 TYR A CA 1
ATOM 960 C C . TYR A 1 126 ? -15.184 10.353 10.336 1.00 89.88 126 TYR A C 1
ATOM 962 O O . TYR A 1 126 ? -15.862 10.899 11.206 1.00 89.88 126 TYR A O 1
ATOM 970 N N . ASP A 1 127 ? -15.455 10.483 9.036 1.00 89.06 127 ASP A N 1
ATOM 971 C CA . ASP A 1 127 ? -16.532 11.343 8.527 1.00 89.06 127 ASP A CA 1
ATOM 972 C C . ASP A 1 127 ? -17.907 10.884 9.024 1.00 89.06 127 ASP A C 1
ATOM 974 O O . ASP A 1 127 ? -18.685 11.669 9.573 1.00 89.06 127 ASP A O 1
ATOM 978 N N . ARG A 1 128 ? -18.191 9.577 8.944 1.00 89.56 128 ARG A N 1
ATOM 979 C CA . ARG A 1 128 ? -19.412 8.986 9.510 1.00 89.56 128 ARG A CA 1
ATOM 980 C C . ARG A 1 128 ? -19.510 9.249 11.012 1.00 89.56 128 ARG A C 1
ATOM 982 O O . ARG A 1 128 ? -20.580 9.579 11.517 1.00 89.56 128 ARG A O 1
ATOM 989 N N . ASN A 1 129 ? -18.408 9.088 11.741 1.00 90.75 129 ASN A N 1
ATOM 990 C CA . ASN A 1 129 ? -18.365 9.330 13.180 1.00 90.75 129 ASN A CA 1
ATOM 991 C C . ASN A 1 129 ? -18.555 10.820 13.537 1.00 90.75 129 ASN A C 1
ATOM 993 O O . ASN A 1 129 ? -19.030 11.130 14.635 1.00 90.75 129 ASN A O 1
ATOM 997 N N . ALA A 1 130 ? -18.202 11.726 12.621 1.00 88.88 130 ALA A N 1
ATOM 998 C CA . ALA A 1 130 ? -18.434 13.165 12.710 1.00 88.88 130 ALA A CA 1
ATOM 999 C C . ALA A 1 130 ? -19.839 13.595 12.238 1.00 88.88 130 ALA A C 1
ATOM 1001 O O . ALA A 1 130 ? -20.223 14.735 12.487 1.00 88.88 130 ALA A O 1
ATOM 1002 N N . GLY A 1 131 ? -20.623 12.686 11.646 1.00 89.31 131 GLY A N 1
ATOM 1003 C CA . GLY A 1 131 ? -22.009 12.922 11.228 1.00 89.31 131 GLY A CA 1
ATOM 1004 C C . GLY A 1 131 ? -22.187 13.294 9.753 1.00 89.31 131 GLY A C 1
ATOM 1005 O O . GLY A 1 131 ? -23.273 13.729 9.379 1.00 89.31 131 GLY A O 1
ATOM 1006 N N . PHE A 1 132 ? -21.163 13.126 8.912 1.00 86.81 132 PHE A N 1
ATOM 1007 C CA . PHE A 1 132 ? -21.273 13.412 7.480 1.00 86.81 132 PHE A CA 1
ATOM 1008 C C . PHE A 1 132 ? -22.182 12.403 6.745 1.00 86.81 132 PHE A C 1
ATOM 1010 O O . PHE A 1 132 ? -22.174 11.207 7.074 1.00 86.81 132 PHE A O 1
ATOM 1017 N N . PRO A 1 133 ? -22.936 12.838 5.712 1.00 86.06 133 PRO A N 1
ATOM 1018 C CA . PRO A 1 133 ? -23.751 11.948 4.887 1.00 86.06 133 PRO A CA 1
ATOM 1019 C C . PRO A 1 133 ? -22.893 10.929 4.121 1.00 86.06 133 PRO A C 1
ATOM 1021 O O . PRO A 1 133 ? -22.121 11.264 3.224 1.00 86.06 133 PRO A O 1
ATOM 1024 N N . VAL A 1 134 ? -23.070 9.644 4.438 1.00 80.44 134 VAL A N 1
ATOM 1025 C CA . VAL A 1 134 ? -22.211 8.545 3.949 1.00 80.44 134 VAL A CA 1
ATOM 1026 C C . VAL A 1 134 ? -22.222 8.404 2.418 1.00 80.44 134 VAL A C 1
ATOM 1028 O O . VAL A 1 134 ? -21.211 8.041 1.814 1.00 80.44 134 VAL A O 1
ATOM 1031 N N . HIS A 1 135 ? -23.358 8.681 1.773 1.00 81.19 135 HIS A N 1
ATOM 1032 C CA . HIS A 1 135 ? -23.506 8.531 0.322 1.00 81.19 135 HIS A CA 1
ATOM 1033 C C . HIS A 1 135 ? -22.815 9.642 -0.475 1.00 81.19 135 HIS A C 1
ATOM 1035 O O . HIS A 1 135 ? -22.282 9.371 -1.553 1.00 81.19 135 HIS A O 1
ATOM 1041 N N . GLU A 1 136 ? -22.800 10.865 0.054 1.00 79.44 136 GLU A N 1
ATOM 1042 C CA . GLU A 1 136 ? -22.155 12.016 -0.583 1.00 79.44 136 GLU A CA 1
ATOM 1043 C C . GLU A 1 136 ? -20.634 11.912 -0.459 1.00 79.44 136 GLU A C 1
ATOM 1045 O O . GLU A 1 136 ? -19.937 11.985 -1.475 1.00 79.44 136 GLU A O 1
ATOM 1050 N N . ALA A 1 137 ? -20.139 11.593 0.744 1.00 78.25 137 ALA A N 1
ATOM 1051 C CA . ALA A 1 137 ? -18.717 11.356 1.000 1.00 78.25 137 ALA A CA 1
ATOM 1052 C C . ALA A 1 137 ? -18.151 10.274 0.065 1.00 78.25 137 ALA A C 1
ATOM 1054 O O . ALA A 1 137 ? -17.162 10.490 -0.627 1.00 78.25 137 ALA A O 1
ATOM 1055 N N . ARG A 1 138 ? -18.864 9.149 -0.095 1.00 81.19 138 ARG A N 1
ATOM 1056 C CA . ARG A 1 138 ? -18.429 8.044 -0.963 1.00 81.19 138 ARG A CA 1
ATOM 1057 C C . ARG A 1 138 ? -18.193 8.449 -2.423 1.00 81.19 138 ARG A C 1
ATOM 1059 O O . ARG A 1 138 ? -17.312 7.872 -3.059 1.00 81.19 138 ARG A O 1
ATOM 1066 N N . ARG A 1 139 ? -19.011 9.344 -2.989 1.00 81.81 139 ARG A N 1
ATOM 1067 C CA . ARG A 1 139 ? -18.850 9.776 -4.389 1.00 81.81 139 ARG A CA 1
ATOM 1068 C C . ARG A 1 139 ? -17.651 10.699 -4.535 1.00 81.81 139 ARG A C 1
ATOM 1070 O O . ARG A 1 139 ? -16.889 10.530 -5.482 1.00 81.81 139 ARG A O 1
ATOM 1077 N N . LEU A 1 140 ? -17.504 11.642 -3.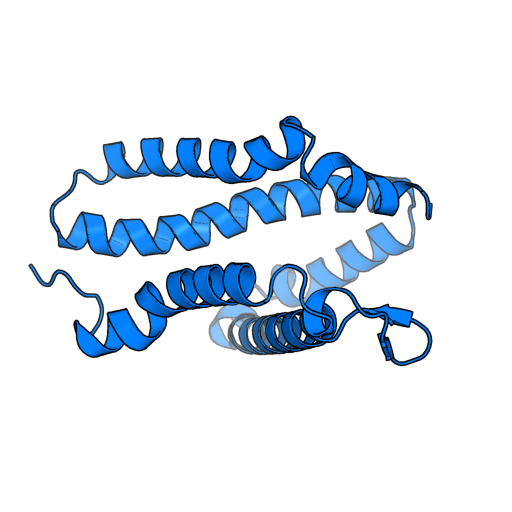607 1.00 82.25 140 LEU A N 1
ATOM 1078 C CA . LEU A 1 140 ? -16.382 12.571 -3.583 1.00 82.25 140 LEU A CA 1
ATOM 1079 C C . LEU A 1 140 ? -15.056 11.817 -3.436 1.00 82.25 140 LEU A C 1
ATOM 1081 O O . LEU A 1 140 ? -14.163 12.008 -4.254 1.00 82.25 140 LEU A O 1
ATOM 1085 N N . ASP A 1 141 ? -14.983 10.891 -2.482 1.00 81.56 141 ASP A N 1
ATOM 1086 C CA . ASP A 1 141 ? -13.817 10.038 -2.240 1.00 81.56 141 ASP A CA 1
ATOM 1087 C C . ASP A 1 141 ? -13.390 9.255 -3.479 1.00 81.56 141 ASP A C 1
ATOM 1089 O O . ASP A 1 141 ? -12.210 9.189 -3.805 1.00 81.56 141 ASP A O 1
ATOM 1093 N N . PHE A 1 142 ? -14.352 8.651 -4.185 1.00 81.88 142 PHE A N 1
ATOM 1094 C CA . PHE A 1 142 ? -14.056 7.873 -5.383 1.00 81.88 142 PHE A CA 1
ATOM 1095 C C . PHE A 1 142 ? -13.418 8.748 -6.465 1.00 81.88 142 PHE A C 1
ATOM 1097 O O . PHE A 1 142 ? -12.386 8.384 -7.018 1.00 81.88 142 PHE A O 1
ATOM 1104 N N . TRP A 1 143 ? -13.996 9.915 -6.751 1.00 82.12 143 TRP A N 1
ATOM 1105 C CA . TRP A 1 143 ? -13.468 10.796 -7.793 1.00 82.12 143 TRP A CA 1
ATOM 1106 C C . TRP A 1 143 ? -12.161 11.474 -7.393 1.00 82.12 143 TRP A C 1
ATOM 1108 O O . TRP A 1 143 ? -11.265 11.569 -8.228 1.00 82.12 143 TRP A O 1
ATOM 1118 N N . LEU A 1 144 ? -12.019 11.883 -6.129 1.00 81.50 144 LEU A N 1
ATOM 1119 C CA . LEU A 1 144 ? -10.751 12.387 -5.603 1.00 81.50 144 LEU A CA 1
ATOM 1120 C C . LEU A 1 144 ? -9.663 11.321 -5.680 1.00 81.50 144 LEU A C 1
ATOM 1122 O O . LEU A 1 144 ? -8.553 11.641 -6.086 1.00 81.50 144 LEU A O 1
ATOM 1126 N N . ASN A 1 145 ? -9.978 10.061 -5.372 1.00 78.94 145 ASN A N 1
ATOM 1127 C CA . ASN A 1 145 ? -9.031 8.967 -5.541 1.00 78.94 145 ASN A CA 1
ATOM 1128 C C . ASN A 1 145 ? -8.554 8.845 -6.987 1.00 78.94 145 ASN A C 1
ATOM 1130 O O . ASN A 1 145 ? -7.353 8.839 -7.242 1.00 78.94 145 ASN A O 1
ATOM 1134 N N . GLN A 1 146 ? -9.496 8.771 -7.934 1.00 77.88 146 GLN A N 1
ATOM 1135 C CA . GLN A 1 146 ? -9.143 8.651 -9.345 1.00 77.88 146 GLN A CA 1
ATOM 1136 C C . GLN A 1 146 ? -8.328 9.858 -9.813 1.00 77.88 146 GLN A C 1
ATOM 1138 O O . GLN A 1 146 ? -7.360 9.677 -10.539 1.00 77.88 146 GLN A O 1
ATOM 1143 N N . LEU A 1 147 ? -8.665 11.071 -9.370 1.00 79.56 147 LEU A N 1
ATOM 1144 C CA . LEU A 1 147 ? -7.925 12.281 -9.717 1.00 79.56 147 LEU A CA 1
ATOM 1145 C C . LEU A 1 147 ? -6.510 12.295 -9.124 1.00 79.56 147 LEU A C 1
ATOM 1147 O O . LEU A 1 147 ? -5.568 12.623 -9.834 1.00 79.56 147 LEU A O 1
ATOM 1151 N N . LEU A 1 148 ? -6.344 11.943 -7.849 1.00 74.50 148 LEU A N 1
ATOM 1152 C CA . LEU A 1 148 ? -5.045 11.987 -7.172 1.00 74.50 148 LEU A CA 1
ATOM 1153 C C . LEU A 1 148 ? -4.096 10.880 -7.639 1.00 74.50 148 LEU A C 1
ATOM 1155 O O . LEU A 1 148 ? -2.890 11.097 -7.640 1.00 74.50 148 LEU A O 1
ATOM 1159 N N . TYR A 1 149 ? -4.619 9.726 -8.063 1.00 70.38 149 TYR A N 1
ATOM 1160 C CA . TYR A 1 149 ? -3.801 8.635 -8.599 1.00 70.38 149 TYR A CA 1
ATOM 1161 C C . TYR A 1 149 ? -3.604 8.710 -10.115 1.00 70.38 149 TYR A C 1
ATOM 1163 O O . TYR A 1 149 ? -2.480 8.587 -10.592 1.00 70.38 149 TYR A O 1
ATOM 1171 N N . ALA A 1 150 ? -4.669 8.912 -10.896 1.00 67.75 150 ALA A N 1
ATOM 1172 C CA . ALA A 1 150 ? -4.548 8.992 -12.351 1.00 67.75 150 ALA A CA 1
ATOM 1173 C C . ALA A 1 150 ? -4.011 10.354 -12.804 1.00 67.75 150 ALA A C 1
ATOM 1175 O O . ALA A 1 150 ? -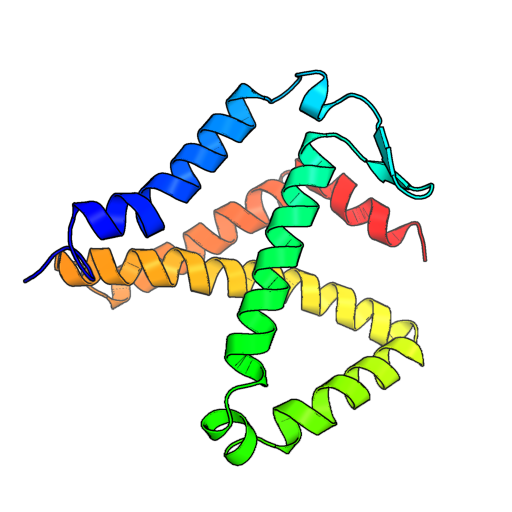3.376 10.430 -13.846 1.00 67.75 150 ALA A O 1
ATOM 1176 N N . GLY A 1 151 ? -4.227 11.424 -12.034 1.00 65.31 151 GLY A N 1
ATOM 1177 C CA . GLY A 1 151 ? -3.775 12.775 -12.366 1.00 65.31 151 GLY A CA 1
ATOM 1178 C C . GLY A 1 151 ? -2.263 12.872 -12.574 1.00 65.31 151 GLY A C 1
ATOM 1179 O O . GLY A 1 151 ? -1.865 13.293 -13.651 1.00 65.31 151 GLY A O 1
ATOM 1180 N N . PRO A 1 152 ? -1.409 12.450 -11.624 1.00 64.06 152 PRO A N 1
ATOM 1181 C CA . PRO A 1 152 ? 0.048 12.483 -11.792 1.00 64.06 152 PRO A CA 1
ATOM 1182 C C . PRO A 1 152 ? 0.559 11.615 -12.950 1.00 64.06 152 PRO A C 1
ATOM 1184 O O . PRO A 1 152 ? 1.476 12.020 -13.665 1.00 64.06 152 PRO A O 1
ATOM 1187 N N . ILE A 1 153 ? -0.072 10.456 -13.175 1.00 60.09 153 ILE A N 1
ATOM 1188 C CA . ILE A 1 153 ? 0.257 9.549 -14.283 1.00 60.09 153 ILE A CA 1
ATOM 1189 C C . ILE A 1 153 ? -0.110 10.206 -15.622 1.00 60.09 153 ILE A C 1
ATOM 1191 O O . ILE A 1 153 ? 0.724 10.315 -16.515 1.00 60.09 153 ILE A O 1
ATOM 1195 N N . LEU A 1 154 ? -1.340 10.706 -15.761 1.00 56.31 154 LEU A N 1
ATOM 1196 C CA . LEU A 1 154 ? -1.840 11.329 -16.991 1.00 56.31 154 LEU A CA 1
ATOM 1197 C C . LEU A 1 154 ? -1.223 12.710 -17.260 1.00 56.31 154 LEU A C 1
ATOM 1199 O O . LEU A 1 154 ? -1.104 13.107 -18.414 1.00 56.31 154 LEU A O 1
ATOM 1203 N N . ALA A 1 155 ? -0.809 13.432 -16.217 1.00 58.09 155 ALA A N 1
ATOM 1204 C CA . ALA A 1 155 ? -0.094 14.703 -16.323 1.00 58.09 155 ALA A CA 1
ATOM 1205 C C . ALA A 1 155 ? 1.392 14.530 -16.689 1.00 58.09 155 ALA A C 1
ATOM 1207 O O . ALA A 1 155 ? 2.100 15.526 -16.821 1.00 58.09 155 ALA A O 1
ATOM 1208 N N . GLY A 1 156 ? 1.872 13.290 -16.852 1.00 51.06 156 GLY A N 1
ATOM 1209 C CA . GLY A 1 156 ? 3.238 12.993 -17.286 1.00 51.06 156 GLY A CA 1
ATOM 1210 C C . GLY A 1 156 ? 4.294 13.047 -16.181 1.00 51.06 156 GLY A C 1
ATOM 1211 O O . GLY A 1 156 ? 5.467 12.848 -16.476 1.00 51.06 156 GLY A O 1
ATOM 1212 N N . ALA A 1 157 ? 3.909 13.272 -14.920 1.00 57.25 157 ALA A N 1
ATOM 1213 C CA . ALA A 1 157 ? 4.851 13.394 -13.805 1.00 57.25 157 ALA A CA 1
ATOM 1214 C C . ALA A 1 157 ? 5.518 12.056 -13.437 1.00 57.25 157 ALA A C 1
ATOM 1216 O O . ALA A 1 157 ? 6.665 12.052 -13.008 1.00 57.25 157 ALA A O 1
ATOM 1217 N N . THR A 1 158 ? 4.822 10.931 -13.630 1.00 54.09 158 THR A N 1
ATOM 1218 C CA . THR A 1 158 ? 5.348 9.573 -13.367 1.00 54.09 158 THR A CA 1
ATOM 1219 C C . THR A 1 158 ? 5.146 8.610 -14.538 1.00 54.09 158 THR A C 1
ATOM 1221 O O . THR A 1 158 ? 5.473 7.428 -14.435 1.00 54.09 158 THR A O 1
ATOM 1224 N N . LEU A 1 159 ? 4.611 9.095 -15.667 1.00 57.59 159 LEU A N 1
ATOM 1225 C CA . LEU A 1 159 ? 4.300 8.262 -16.832 1.00 57.59 159 LEU A CA 1
ATOM 1226 C C . LEU A 1 159 ? 5.544 7.539 -17.351 1.00 57.59 159 LEU A C 1
ATOM 1228 O O . LEU A 1 159 ? 5.471 6.354 -17.656 1.00 57.59 159 LEU A O 1
ATOM 1232 N N . MET A 1 160 ? 6.686 8.231 -17.402 1.00 55.88 160 MET A N 1
ATOM 1233 C CA . MET A 1 160 ? 7.916 7.622 -17.900 1.00 55.88 160 MET A CA 1
ATOM 1234 C C . MET A 1 160 ? 8.440 6.507 -17.001 1.00 55.88 160 MET A C 1
ATOM 1236 O O . MET A 1 160 ? 8.828 5.467 -17.517 1.00 55.88 160 MET A O 1
ATOM 1240 N N . GLU A 1 161 ? 8.365 6.658 -15.679 1.00 59.03 161 GLU A N 1
ATOM 1241 C CA . GLU A 1 161 ? 8.756 5.594 -14.742 1.00 59.03 161 GLU A CA 1
ATOM 1242 C C . GLU A 1 161 ? 7.884 4.336 -14.900 1.00 59.03 161 GLU A C 1
ATOM 1244 O O . GLU A 1 161 ? 8.364 3.222 -14.717 1.00 59.03 161 GLU A O 1
ATOM 1249 N N . HIS A 1 162 ? 6.618 4.494 -15.303 1.00 58.06 162 HIS A N 1
ATOM 1250 C CA . HIS A 1 162 ? 5.712 3.369 -15.561 1.00 58.06 162 HIS A CA 1
ATOM 1251 C C . HIS A 1 162 ? 5.932 2.714 -16.934 1.00 58.06 162 HIS A C 1
ATOM 1253 O O . HIS A 1 162 ? 5.601 1.542 -17.104 1.00 58.06 162 HIS A O 1
ATOM 1259 N N . LEU A 1 163 ? 6.471 3.448 -17.913 1.00 62.53 163 LEU A N 1
ATOM 1260 C CA . LEU A 1 163 ? 6.770 2.924 -19.249 1.00 62.53 163 LEU A CA 1
ATOM 1261 C C . LEU A 1 163 ? 8.101 2.165 -19.302 1.00 62.53 163 LEU A C 1
ATOM 1263 O O . LEU A 1 163 ? 8.204 1.230 -20.086 1.00 62.53 163 LEU A O 1
ATOM 1267 N N . VAL A 1 164 ? 9.072 2.492 -18.440 1.00 60.41 164 VAL A N 1
ATOM 1268 C CA . VAL A 1 164 ? 10.359 1.769 -18.350 1.00 60.41 164 VAL A CA 1
ATOM 1269 C C . VAL A 1 164 ? 10.152 0.278 -18.057 1.00 60.41 164 VAL A C 1
ATOM 1271 O O . VAL A 1 164 ? 10.834 -0.562 -18.626 1.00 60.41 164 VAL A O 1
ATOM 1274 N N . VAL A 1 165 ? 9.131 -0.079 -17.268 1.00 57.00 165 VAL A N 1
ATOM 1275 C CA . VAL A 1 165 ? 8.769 -1.485 -16.993 1.00 57.00 165 VAL A CA 1
ATOM 1276 C C . VAL A 1 165 ? 8.373 -2.255 -18.264 1.00 57.00 165 VAL A C 1
ATOM 1278 O O . VAL A 1 165 ? 8.440 -3.480 -18.281 1.00 57.00 165 VAL A O 1
ATOM 1281 N N . LEU A 1 166 ? 7.951 -1.569 -19.332 1.00 55.81 166 LEU A N 1
ATOM 1282 C CA . LEU A 1 166 ? 7.607 -2.189 -20.615 1.00 55.81 166 LEU A CA 1
ATOM 1283 C C . LEU A 1 166 ? 8.817 -2.367 -21.544 1.00 55.81 166 LEU A C 1
ATOM 1285 O O . LEU A 1 166 ? 8.703 -3.118 -22.507 1.00 55.81 166 LEU A O 1
ATOM 1289 N N . GLU A 1 167 ? 9.939 -1.689 -21.287 1.00 55.41 167 GLU A N 1
ATOM 1290 C CA . GLU A 1 167 ? 11.147 -1.772 -22.124 1.00 55.41 167 GLU A CA 1
ATOM 1291 C C . GLU A 1 167 ? 11.970 -3.044 -21.855 1.00 55.41 167 GLU A C 1
ATOM 1293 O O . GLU A 1 167 ? 12.739 -3.462 -22.717 1.00 55.41 167 GLU A O 1
ATOM 1298 N N . ASP A 1 168 ? 11.758 -3.696 -20.707 1.00 50.50 168 ASP A N 1
ATOM 1299 C CA . ASP A 1 168 ? 12.430 -4.943 -20.307 1.00 50.50 168 ASP A CA 1
ATOM 1300 C C . ASP A 1 168 ? 11.730 -6.231 -20.817 1.00 50.50 168 ASP A C 1
ATOM 1302 O O . ASP A 1 168 ? 12.094 -7.336 -20.400 1.00 50.50 168 ASP A O 1
ATOM 1306 N N . PHE A 1 169 ? 10.728 -6.112 -21.704 1.00 46.44 169 PHE A N 1
ATOM 1307 C CA . PHE A 1 169 ? 9.989 -7.239 -22.306 1.00 46.44 169 PHE A CA 1
ATOM 1308 C C . PHE A 1 169 ? 10.325 -7.484 -23.781 1.00 46.44 169 PHE A C 1
ATOM 1310 O O . PHE A 1 169 ? 10.304 -6.523 -24.583 1.00 46.44 169 PHE A O 1
#

pLDDT: mean 85.31, std 11.75, range [46.44, 97.75]

Radius of gyration: 19.67 Å; chains: 1; bounding box: 48×40×44 Å

Foldseek 3Di:
DDLDPPDPVVCCVPPNVVVVVVVVVCVVCPPPQQQPPWDADPNDTDGNVRVVVVVVVVVVVVVVCCVQQVDPVNCVVCVCVNPPVVVVLVVVLVVDVVSVVVCLVVVVVCVLQVVLCVSLVVVLVSCVSVPHDSVVSVVVSNVVSCCVVVVCCVVVVCVVVVCVVVVVD

Secondary structure (DSSP, 8-state):
--SSSS-HHHHIIIIIHHHHHHHHHHHHHTTSHHHHS-EEETTEEE-HHHHHHHHHHHHHHHHHHHHHHT-HHHHHH-HIIIIIHHHHHHHHHHH-HHHHHHHHHHHHHHHHHHHHHHHHHHHHHHHHHHT--HHHHHHHHHHHHHHHHHHHHHTTSSHHHHHHHHHT-

Sequence (169 aa):
MKRYIVSPAYDWLLFLAPPVLALGLGVAISGSGFATDALVVAGDPTTGAGLCIGVLIHAHLVAVFFRSHANPKILRRFPIRFLVIPPLVWLAIALSPWLAILATVVATFWDVWHSGAQTFGFGRIYDRNAGFPVHEARRLDFWLNQLLYAGPILAGATLMEHLVVLEDF